Protein AF-A0A350AE96-F1 (afdb_monomer_lite)

pLDDT: mean 76.05, std 10.91, range [45.16, 89.12]

Secondary structure (DSSP, 8-state):
-EE-TTSEEEE--TTTTTSPTT-EEESSSS-EEEEEEEETTEEEEEES--THHHHHHHHHHTT------

Sequence (69 aa):
LEPRAGGVWAALLKPLKKVRDGEEIRFTERLSARLVAKEEGQGILHFSLVGEDLDAELEVAGQMPLPPY

Foldseek 3Di:
DADDPPQKDWAQDVVPVVADQQDWDDLDPQWIWGFPAADPNTTITHIPDDDPVCVVVCVVSVPDDDDDD

Structure (mmCIF, N/CA/C/O backbone):
data_AF-A0A350AE96-F1
#
_entry.id   AF-A0A350AE96-F1
#
loop_
_atom_site.group_PDB
_atom_site.id
_atom_site.type_symbol
_atom_site.label_atom_id
_atom_site.label_alt_id
_atom_site.label_comp_id
_atom_site.label_asym_id
_atom_site.label_entity_id
_atom_site.label_seq_id
_atom_site.pdbx_PDB_ins_code
_atom_site.Cartn_x
_atom_site.Cartn_y
_atom_site.Cartn_z
_atom_site.occupancy
_atom_site.B_iso_or_equiv
_atom_site.auth_seq_id
_atom_site.auth_comp_id
_atom_site.auth_asym_id
_atom_site.auth_atom_id
_atom_site.pdbx_PDB_model_num
ATOM 1 N N . LEU A 1 1 ? 6.282 -3.907 0.908 1.00 67.50 1 LEU A N 1
ATOM 2 C CA . LEU A 1 1 ? 4.965 -4.374 0.432 1.00 67.50 1 LEU A CA 1
ATOM 3 C C . LEU A 1 1 ? 5.015 -5.885 0.484 1.00 67.50 1 LEU A C 1
ATOM 5 O O . LEU A 1 1 ? 5.983 -6.436 -0.020 1.00 67.50 1 LEU A O 1
ATOM 9 N N . GLU A 1 2 ? 4.069 -6.525 1.163 1.00 66.69 2 GLU A N 1
ATOM 10 C CA . GLU A 1 2 ? 4.061 -7.988 1.299 1.00 66.69 2 GLU A CA 1
ATOM 11 C C . GLU A 1 2 ? 2.880 -8.564 0.504 1.00 66.69 2 GLU A C 1
ATOM 13 O O . GLU A 1 2 ? 1.732 -8.189 0.790 1.00 66.69 2 GLU A O 1
ATOM 18 N N . PRO A 1 3 ? 3.128 -9.427 -0.501 1.00 71.56 3 PRO A N 1
ATOM 19 C CA . PRO A 1 3 ? 2.060 -10.083 -1.242 1.00 71.56 3 PRO A CA 1
ATOM 20 C C . PRO A 1 3 ? 1.351 -11.088 -0.332 1.00 71.56 3 PRO A C 1
ATOM 22 O O . PRO A 1 3 ? 1.988 -11.886 0.356 1.00 71.56 3 PRO A O 1
ATOM 25 N N . ARG A 1 4 ? 0.018 -11.063 -0.326 1.00 74.81 4 ARG A N 1
ATOM 26 C CA . ARG A 1 4 ? -0.817 -12.031 0.394 1.00 74.81 4 ARG A CA 1
ATOM 27 C C . ARG A 1 4 ? -1.519 -12.974 -0.582 1.00 74.81 4 ARG A C 1
ATOM 29 O O . ARG A 1 4 ? -1.683 -12.688 -1.769 1.00 74.81 4 ARG A O 1
ATOM 36 N N . ALA A 1 5 ? -1.942 -14.126 -0.063 1.00 69.06 5 ALA A N 1
ATOM 37 C CA . ALA A 1 5 ? -2.713 -15.101 -0.825 1.00 69.06 5 ALA A CA 1
ATOM 38 C C . ALA A 1 5 ? -4.006 -14.457 -1.362 1.00 69.06 5 ALA A C 1
ATOM 40 O O . ALA A 1 5 ? -4.734 -13.812 -0.611 1.00 6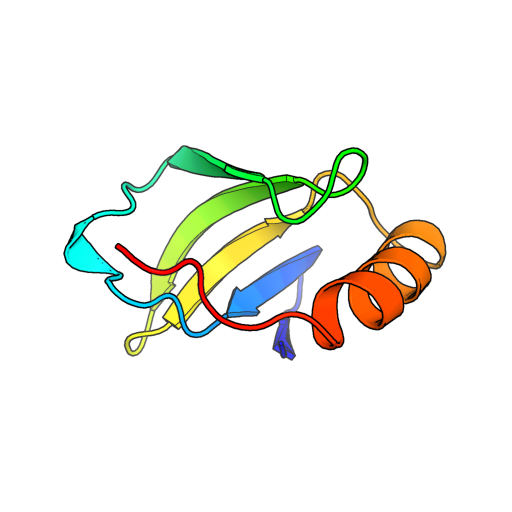9.06 5 ALA A O 1
ATOM 41 N N . GLY A 1 6 ? -4.280 -14.624 -2.659 1.00 67.81 6 GLY A N 1
ATOM 42 C CA . GLY A 1 6 ? -5.469 -14.057 -3.311 1.00 67.81 6 GLY A CA 1
ATOM 43 C C . GLY A 1 6 ? -5.252 -12.746 -4.076 1.00 67.81 6 GLY A C 1
ATOM 44 O O . GLY A 1 6 ? -6.231 -12.092 -4.412 1.00 67.81 6 GLY A O 1
ATOM 45 N N . GLY A 1 7 ? -4.004 -12.354 -4.365 1.00 73.00 7 GLY A N 1
ATOM 46 C CA . GLY A 1 7 ? -3.713 -11.201 -5.236 1.00 73.00 7 GLY A CA 1
ATOM 47 C C . GLY A 1 7 ? -3.838 -9.836 -4.551 1.00 73.00 7 GLY A C 1
ATOM 48 O O . GLY A 1 7 ? -3.838 -8.802 -5.214 1.00 73.00 7 GLY A O 1
ATOM 49 N N . VAL A 1 8 ? -3.928 -9.822 -3.221 1.00 81.25 8 VAL A N 1
ATOM 50 C CA . VAL A 1 8 ? -3.959 -8.603 -2.406 1.00 81.25 8 VAL A CA 1
ATOM 51 C C . VAL A 1 8 ? -2.621 -8.382 -1.714 1.00 81.25 8 VAL A C 1
ATOM 53 O O . VAL A 1 8 ? -1.856 -9.316 -1.489 1.00 81.25 8 VAL A O 1
ATOM 56 N N . TRP A 1 9 ? -2.337 -7.135 -1.363 1.00 84.12 9 TRP A N 1
ATOM 57 C CA . TRP A 1 9 ? -1.045 -6.714 -0.837 1.00 84.12 9 TRP A CA 1
ATOM 58 C C . TRP A 1 9 ? -1.202 -5.912 0.443 1.00 84.12 9 TRP A C 1
ATOM 60 O O . TRP A 1 9 ? -2.029 -5.005 0.526 1.00 84.12 9 TRP A O 1
ATOM 70 N N . ALA A 1 10 ? -0.375 -6.221 1.439 1.00 83.44 10 ALA A N 1
ATOM 71 C CA . ALA A 1 10 ? -0.337 -5.472 2.686 1.00 83.44 10 ALA A CA 1
ATOM 72 C C . ALA A 1 10 ? 0.691 -4.334 2.598 1.00 83.44 10 ALA A C 1
ATOM 74 O O . ALA A 1 10 ? 1.875 -4.548 2.302 1.00 83.44 10 ALA A O 1
ATOM 75 N N . ALA A 1 11 ? 0.228 -3.113 2.871 1.00 80.44 11 ALA A N 1
ATOM 76 C CA . ALA A 1 11 ? 1.037 -1.902 2.839 1.00 80.44 11 ALA A CA 1
ATOM 77 C C . ALA A 1 11 ? 0.833 -1.048 4.090 1.00 80.44 11 ALA A C 1
ATOM 79 O O . ALA A 1 11 ? -0.289 -0.814 4.539 1.00 80.44 11 ALA A O 1
ATOM 80 N N . LEU A 1 12 ? 1.919 -0.495 4.624 1.00 76.81 12 LEU A N 1
ATOM 81 C CA . LEU A 1 12 ? 1.839 0.533 5.658 1.00 76.81 12 LEU A CA 1
ATOM 82 C C . LEU A 1 12 ? 1.468 1.876 5.021 1.00 76.81 12 LEU A C 1
ATOM 84 O O . LEU A 1 12 ? 2.315 2.567 4.464 1.00 76.81 12 LEU A O 1
ATOM 88 N N . LEU A 1 13 ? 0.199 2.261 5.132 1.00 73.44 13 LEU A N 1
ATOM 89 C CA . LEU A 1 13 ? -0.292 3.565 4.687 1.00 73.44 13 LEU A CA 1
ATOM 90 C C . LEU A 1 13 ? -0.271 4.554 5.852 1.00 73.44 13 LEU A C 1
ATOM 92 O O . LEU A 1 13 ? -0.836 4.300 6.917 1.00 73.44 13 LEU A O 1
ATOM 96 N N . LYS A 1 14 ? 0.344 5.722 5.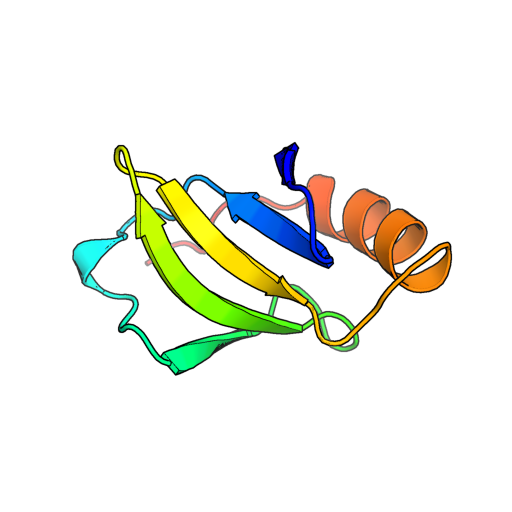658 1.00 69.31 14 LYS A N 1
ATOM 97 C CA . LYS A 1 14 ? 0.309 6.819 6.633 1.00 69.31 14 LYS A CA 1
ATOM 98 C C . LYS A 1 14 ? -0.085 8.128 5.941 1.00 69.31 14 LYS A C 1
ATOM 100 O O . LYS A 1 14 ? 0.597 8.511 4.999 1.00 69.31 14 LYS A O 1
ATOM 105 N N . PRO A 1 15 ? -1.127 8.836 6.423 1.00 72.38 15 PRO A N 1
ATOM 106 C CA . PRO A 1 15 ? -2.032 8.463 7.517 1.00 72.38 15 PRO A CA 1
ATOM 107 C C . PRO A 1 15 ? -3.140 7.492 7.064 1.00 72.38 15 PRO A C 1
ATOM 109 O O . PRO A 1 15 ? -4.058 7.877 6.342 1.00 72.38 15 PRO A O 1
ATOM 112 N N . LEU A 1 16 ? -3.147 6.268 7.609 1.00 69.12 16 LEU A N 1
ATOM 113 C CA . LEU A 1 16 ? -4.213 5.265 7.414 1.00 69.12 16 LEU A CA 1
ATOM 114 C C . LEU A 1 16 ? -5.622 5.787 7.774 1.00 69.12 16 LEU A C 1
ATOM 116 O O . LEU A 1 16 ? -6.635 5.260 7.317 1.00 69.12 16 LEU A O 1
ATOM 120 N N . LYS A 1 17 ? -5.692 6.833 8.611 1.00 69.69 17 LYS A N 1
ATOM 121 C CA . LYS A 1 17 ? -6.938 7.519 8.981 1.00 69.69 17 LYS A CA 1
ATOM 122 C C . LYS A 1 17 ? -7.547 8.345 7.843 1.00 69.69 17 LYS A C 1
ATOM 124 O O . LYS A 1 17 ? -8.754 8.550 7.869 1.00 69.69 17 LYS A O 1
ATOM 129 N N . LYS A 1 18 ? -6.750 8.837 6.885 1.00 75.06 18 LYS A N 1
ATOM 130 C CA . LYS A 1 18 ? -7.276 9.622 5.753 1.00 75.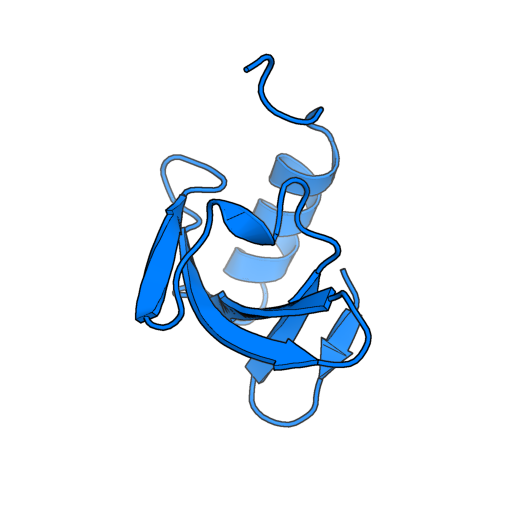06 18 LYS A CA 1
ATOM 131 C C . LYS A 1 18 ? -7.841 8.738 4.648 1.00 75.06 18 LYS A C 1
ATOM 133 O O . LYS A 1 18 ? -8.801 9.134 4.006 1.00 75.06 18 LYS A O 1
ATOM 138 N N . VAL A 1 19 ? -7.253 7.563 4.446 1.00 77.00 19 VAL A N 1
ATOM 139 C CA . VAL A 1 19 ? -7.659 6.641 3.381 1.00 77.00 19 VAL A CA 1
ATOM 140 C C . VAL A 1 19 ? -8.894 5.874 3.829 1.00 77.00 19 VAL A C 1
ATOM 142 O O . VAL A 1 19 ? -8.881 5.296 4.916 1.00 77.00 19 VAL A O 1
ATOM 145 N N . ARG A 1 20 ? -9.960 5.853 3.034 1.00 80.25 20 ARG A N 1
ATOM 146 C CA . ARG A 1 20 ? -11.172 5.077 3.338 1.00 80.25 20 ARG A CA 1
ATOM 147 C C . ARG A 1 20 ? -11.114 3.693 2.702 1.00 80.25 20 ARG A C 1
ATOM 149 O O . ARG A 1 20 ? -10.409 3.478 1.722 1.00 80.25 20 ARG A O 1
ATOM 156 N N . ASP A 1 21 ? -11.819 2.735 3.290 1.00 83.31 21 ASP A N 1
ATOM 157 C CA . ASP A 1 21 ? -12.113 1.477 2.606 1.00 83.31 21 ASP A CA 1
ATOM 158 C C . ASP A 1 21 ? -12.873 1.757 1.301 1.00 83.31 21 ASP A C 1
ATOM 160 O O . ASP A 1 21 ? -13.695 2.668 1.208 1.00 83.31 21 ASP A O 1
ATOM 164 N N . GLY A 1 22 ? -12.514 1.025 0.253 1.00 83.75 22 GLY A N 1
ATOM 165 C CA . GLY A 1 22 ? -13.002 1.230 -1.102 1.00 83.75 22 GLY A CA 1
ATOM 166 C C . GLY A 1 22 ? -12.330 2.367 -1.878 1.00 83.75 22 GLY A C 1
ATOM 167 O O . GLY A 1 22 ? -12.637 2.489 -3.063 1.00 83.75 22 GLY A O 1
ATOM 168 N N . GLU A 1 23 ? -11.430 3.145 -1.269 1.00 85.19 23 GLU A N 1
ATOM 169 C CA . GLU A 1 23 ? -10.696 4.237 -1.924 1.00 85.19 23 GLU A CA 1
ATOM 170 C C . GLU A 1 23 ? -9.653 3.696 -2.910 1.00 85.19 23 GLU A C 1
ATOM 172 O O . GLU A 1 23 ? -8.948 2.727 -2.613 1.00 85.19 23 GLU A O 1
ATOM 177 N N . GLU A 1 24 ? -9.524 4.339 -4.069 1.00 86.00 24 GLU A N 1
ATOM 178 C CA . GLU A 1 24 ? -8.448 4.058 -5.015 1.00 86.00 24 GLU A CA 1
ATOM 179 C C . GLU A 1 24 ? -7.220 4.921 -4.702 1.00 86.00 24 GLU A C 1
ATOM 181 O O . GLU A 1 24 ? -7.275 6.150 -4.672 1.00 86.00 24 GLU A O 1
ATOM 186 N N . ILE A 1 25 ? -6.091 4.258 -4.480 1.00 79.94 25 ILE A N 1
ATOM 187 C CA . ILE A 1 25 ? -4.789 4.856 -4.220 1.00 79.94 25 ILE A CA 1
ATOM 188 C C . ILE A 1 25 ? -3.960 4.728 -5.486 1.00 79.94 25 ILE A C 1
ATOM 190 O O . ILE A 1 25 ? -3.600 3.630 -5.911 1.00 79.94 25 ILE A O 1
ATOM 194 N N . ARG A 1 26 ? -3.644 5.865 -6.093 1.00 81.31 26 ARG A N 1
ATOM 195 C CA . ARG A 1 26 ? -2.761 5.928 -7.253 1.00 81.31 26 ARG A CA 1
ATOM 196 C C . ARG A 1 26 ? -1.310 5.987 -6.778 1.00 81.31 26 ARG A C 1
ATOM 198 O O . ARG A 1 26 ? -0.940 6.930 -6.084 1.00 81.31 26 ARG A O 1
ATOM 205 N N . PHE A 1 27 ? -0.518 4.982 -7.141 1.00 75.94 27 PHE A N 1
ATOM 206 C CA . PHE A 1 27 ? 0.920 4.930 -6.865 1.00 75.94 27 PHE A CA 1
ATOM 207 C C . PHE A 1 27 ? 1.709 5.605 -7.989 1.00 75.94 27 PHE A C 1
ATOM 209 O O . PHE A 1 27 ? 2.584 6.421 -7.718 1.00 75.94 27 PHE A O 1
ATOM 216 N N . THR A 1 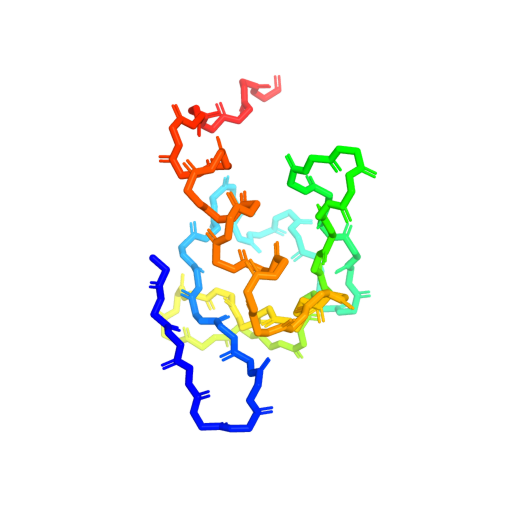28 ? 1.356 5.313 -9.243 1.00 75.25 28 THR A N 1
ATOM 217 C CA . THR A 1 28 ? 1.940 5.911 -10.456 1.00 75.25 28 THR A CA 1
ATOM 218 C C . THR A 1 28 ? 0.830 6.197 -11.477 1.00 75.25 28 THR A C 1
ATOM 220 O O . THR A 1 28 ? -0.352 5.960 -11.219 1.00 75.25 28 THR A O 1
ATOM 223 N N . GLU A 1 29 ? 1.168 6.703 -12.667 1.00 80.50 29 GLU A N 1
ATOM 224 C CA . GLU A 1 29 ? 0.179 6.855 -13.746 1.00 80.50 29 GLU A CA 1
ATOM 225 C C . GLU A 1 29 ? -0.441 5.520 -14.185 1.00 80.50 29 GLU A C 1
ATOM 227 O O . GLU A 1 29 ? -1.601 5.503 -14.605 1.00 80.50 29 GLU A O 1
ATOM 232 N N . ARG A 1 30 ? 0.300 4.412 -14.050 1.00 81.19 30 ARG A N 1
ATOM 233 C CA . ARG A 1 30 ? -0.116 3.072 -14.492 1.00 81.19 30 ARG A CA 1
ATOM 234 C C . ARG A 1 30 ? -0.536 2.162 -13.342 1.00 81.19 30 ARG A C 1
ATOM 236 O O . ARG A 1 30 ? -1.394 1.305 -13.531 1.00 81.19 30 ARG A O 1
ATOM 243 N N . LEU A 1 31 ? 0.017 2.374 -12.151 1.00 81.62 31 LEU A N 1
ATOM 244 C CA . LEU A 1 31 ? -0.241 1.568 -10.970 1.00 81.62 31 LEU A CA 1
ATOM 245 C C . LEU A 1 31 ? -1.213 2.275 -10.023 1.00 81.62 31 LEU A C 1
ATOM 247 O O . LEU A 1 31 ? -0.880 3.260 -9.359 1.00 81.62 31 LEU A O 1
ATOM 251 N N . SER A 1 32 ? -2.416 1.720 -9.907 1.00 85.69 32 SER A N 1
ATOM 252 C CA . SER A 1 32 ? -3.382 2.057 -8.862 1.00 85.69 32 SER A CA 1
ATOM 253 C C . SER A 1 32 ? -3.744 0.817 -8.048 1.00 85.69 32 SER A C 1
ATOM 255 O O . SER A 1 32 ? -3.673 -0.314 -8.539 1.00 85.69 32 SER A O 1
ATOM 257 N N . ALA A 1 33 ? -4.122 1.022 -6.789 1.00 86.06 33 ALA A N 1
ATOM 258 C CA . ALA A 1 33 ? -4.627 -0.035 -5.929 1.00 86.06 33 ALA A CA 1
ATOM 259 C C . ALA A 1 33 ? -5.808 0.444 -5.099 1.00 86.06 33 ALA A C 1
ATOM 261 O O . ALA A 1 33 ? -5.796 1.544 -4.554 1.00 86.06 33 ALA A O 1
ATOM 262 N N . ARG A 1 34 ? -6.811 -0.410 -4.942 1.00 89.12 34 ARG A N 1
ATOM 263 C CA . ARG A 1 34 ? -7.984 -0.119 -4.127 1.00 89.12 34 ARG A CA 1
ATOM 264 C C . ARG A 1 34 ? -7.801 -0.644 -2.713 1.00 89.12 34 ARG A C 1
ATOM 266 O O . ARG A 1 34 ? -7.459 -1.811 -2.538 1.00 89.12 34 ARG A O 1
ATOM 273 N N . LEU A 1 35 ? -8.064 0.182 -1.703 1.00 88.44 35 LEU A N 1
ATOM 274 C CA . LEU A 1 35 ? -8.070 -0.276 -0.318 1.00 88.44 35 LEU A CA 1
ATOM 275 C C . LEU A 1 35 ? -9.284 -1.175 -0.089 1.00 88.44 35 LEU A C 1
ATOM 277 O O . LEU A 1 35 ? -10.416 -0.705 -0.101 1.00 88.44 35 LEU A O 1
ATOM 281 N N . VAL A 1 36 ? -9.054 -2.465 0.129 1.00 88.81 36 VAL A N 1
ATOM 282 C CA . VAL A 1 36 ? -10.125 -3.435 0.400 1.00 88.81 36 VAL A CA 1
ATOM 283 C C . VAL A 1 36 ? -10.346 -3.632 1.894 1.00 88.81 36 VAL A C 1
ATOM 285 O O . VAL A 1 36 ? -11.480 -3.824 2.320 1.00 88.81 36 VAL A O 1
ATOM 288 N N . ALA A 1 37 ? -9.288 -3.539 2.700 1.00 87.44 37 ALA A N 1
ATOM 289 C CA . ALA A 1 37 ? -9.381 -3.679 4.147 1.00 87.44 37 ALA A CA 1
ATOM 290 C C . ALA A 1 37 ? -8.234 -2.955 4.855 1.00 87.44 37 ALA A C 1
ATOM 292 O O . ALA A 1 37 ? -7.281 -2.491 4.233 1.00 87.44 37 ALA A O 1
ATOM 293 N N . LYS A 1 38 ? -8.324 -2.855 6.179 1.00 86.56 38 LYS A N 1
ATOM 294 C CA . LYS A 1 38 ? -7.237 -2.397 7.046 1.00 86.56 38 LYS A CA 1
ATOM 295 C C . LYS A 1 38 ? -7.052 -3.443 8.130 1.00 86.56 38 LYS A C 1
ATOM 297 O O . LYS A 1 38 ? -7.976 -3.670 8.904 1.00 86.56 38 LYS A O 1
ATOM 302 N N . GLU A 1 39 ? -5.881 -4.054 8.193 1.00 84.56 39 GLU A N 1
ATOM 303 C CA . GLU A 1 39 ? -5.563 -5.120 9.140 1.00 84.56 39 GLU A CA 1
ATOM 304 C C . GLU A 1 39 ? -4.236 -4.817 9.825 1.00 84.56 39 GLU A C 1
ATOM 306 O O . GLU A 1 39 ? -3.293 -4.377 9.177 1.00 84.56 39 GLU A O 1
ATOM 311 N N . GLU A 1 40 ? -4.167 -5.004 11.145 1.00 80.88 40 GLU A N 1
ATOM 312 C CA . GLU A 1 40 ? -2.917 -4.876 11.920 1.00 80.88 40 GLU A CA 1
ATOM 313 C C . GLU A 1 40 ? -2.175 -3.529 11.736 1.00 80.88 40 GLU A C 1
ATOM 315 O O . GLU A 1 40 ? -0.957 -3.434 11.859 1.00 80.88 40 GLU A O 1
ATOM 320 N N . GLY A 1 41 ? -2.904 -2.448 11.429 1.00 79.56 41 GLY A N 1
ATOM 321 C CA . GLY A 1 41 ? -2.308 -1.134 11.140 1.00 79.56 41 GLY A CA 1
ATOM 322 C C . GLY A 1 41 ? -1.713 -0.995 9.731 1.00 79.56 41 GLY A C 1
ATOM 323 O O . GLY A 1 41 ? -1.142 0.048 9.405 1.00 79.56 41 GLY A O 1
ATOM 324 N N . GLN A 1 42 ? -1.887 -2.005 8.885 1.00 83.38 42 GLN A N 1
ATOM 325 C CA . GLN A 1 42 ? -1.607 -1.999 7.456 1.00 83.38 42 GLN A CA 1
ATOM 326 C C . GLN A 1 42 ? -2.922 -1.863 6.674 1.00 83.38 42 GLN A C 1
ATOM 328 O O . GLN A 1 42 ? -3.992 -2.250 7.138 1.00 83.38 42 GLN A O 1
ATOM 333 N N . GLY A 1 43 ? -2.869 -1.280 5.481 1.00 87.25 43 GLY A N 1
ATOM 334 C CA . GLY A 1 43 ? -3.969 -1.355 4.528 1.00 87.25 43 GLY A CA 1
ATOM 335 C C . GLY A 1 43 ? -3.751 -2.512 3.568 1.00 87.25 43 GLY A C 1
ATOM 336 O O . GLY A 1 43 ? -2.659 -2.675 3.025 1.00 87.25 43 GLY A O 1
ATOM 337 N N . ILE A 1 44 ? -4.801 -3.298 3.372 1.00 88.56 44 ILE A N 1
ATOM 338 C CA . ILE A 1 44 ? -4.879 -4.340 2.362 1.00 88.56 44 ILE A CA 1
ATOM 339 C C . ILE A 1 44 ? -5.343 -3.684 1.070 1.00 88.56 44 ILE A C 1
ATOM 341 O O . ILE A 1 44 ? -6.446 -3.137 0.991 1.00 88.56 44 ILE A O 1
ATOM 345 N N . LEU A 1 45 ? -4.476 -3.721 0.072 1.00 86.94 45 LEU A N 1
ATOM 346 C CA . LEU A 1 45 ? -4.657 -3.099 -1.224 1.00 86.94 45 LEU A CA 1
ATOM 347 C C . LEU A 1 45 ? -4.816 -4.171 -2.293 1.00 86.94 45 LEU A C 1
ATOM 349 O O . LEU A 1 45 ? -4.071 -5.147 -2.329 1.00 86.94 45 LEU A O 1
ATOM 353 N N . HIS A 1 46 ? -5.770 -3.962 -3.185 1.00 88.19 46 HIS A N 1
ATOM 354 C CA . HIS A 1 46 ? -5.939 -4.761 -4.385 1.00 88.19 46 HIS A CA 1
ATOM 355 C C . HIS A 1 46 ? -5.436 -3.953 -5.577 1.00 88.19 46 HIS A C 1
ATOM 357 O O . HIS A 1 46 ? -6.050 -2.949 -5.944 1.00 88.19 46 HIS A O 1
ATOM 363 N N . PHE A 1 47 ? -4.312 -4.363 -6.156 1.00 84.56 47 PHE A N 1
ATOM 364 C CA . PHE A 1 47 ? -3.744 -3.690 -7.320 1.00 84.56 47 PHE A CA 1
ATOM 365 C C . PHE A 1 47 ? -4.573 -3.958 -8.578 1.00 84.56 47 PHE A C 1
ATOM 367 O O . PHE A 1 47 ? -5.182 -5.017 -8.728 1.00 84.56 47 PHE A O 1
ATOM 374 N N . SER A 1 48 ? -4.605 -2.975 -9.475 1.00 83.31 48 SER A N 1
ATOM 375 C CA . SER A 1 48 ? -5.217 -3.118 -10.802 1.00 83.31 48 SER A CA 1
ATOM 376 C C . SER A 1 48 ? -4.344 -3.947 -11.753 1.00 83.31 48 SER A C 1
ATOM 378 O O . SER A 1 48 ? -4.855 -4.527 -12.707 1.00 83.31 48 SER A O 1
ATOM 380 N N . LEU A 1 49 ? -3.034 -4.003 -11.486 1.00 82.69 49 LEU A N 1
ATOM 381 C CA . LEU A 1 49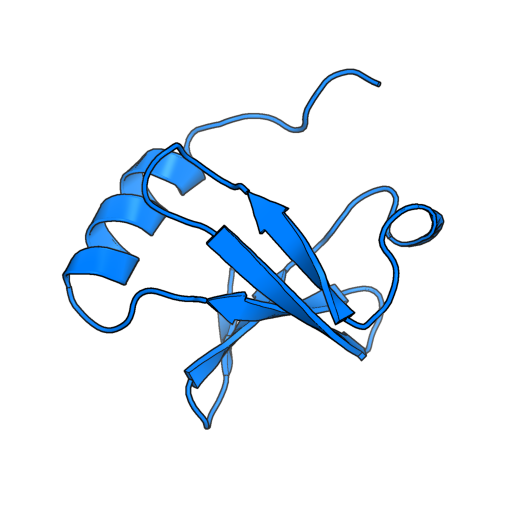 ? -2.044 -4.779 -12.233 1.00 82.69 49 LEU A CA 1
ATOM 382 C C . LEU A 1 49 ? -1.673 -6.054 -11.466 1.00 82.69 49 LEU A C 1
ATOM 384 O O . LEU A 1 49 ? -1.730 -6.081 -10.236 1.00 82.69 49 LEU A O 1
ATOM 388 N N . VAL A 1 50 ? -1.279 -7.100 -12.194 1.00 77.62 50 VAL A N 1
ATOM 389 C CA . VAL A 1 50 ? -0.856 -8.404 -11.656 1.00 77.62 50 VAL A CA 1
ATOM 390 C C . VAL A 1 50 ? 0.332 -8.949 -12.452 1.00 77.62 50 VAL A C 1
ATOM 392 O O . VAL A 1 50 ? 0.490 -8.618 -13.624 1.00 77.62 50 VAL A O 1
ATOM 395 N N . GLY A 1 51 ? 1.137 -9.820 -11.836 1.00 78.44 51 GLY A N 1
ATOM 396 C CA . GLY A 1 51 ? 2.276 -10.465 -12.498 1.00 78.44 51 GLY A CA 1
ATOM 397 C C . GLY A 1 51 ? 3.436 -9.503 -12.764 1.00 78.44 51 GLY A C 1
ATOM 398 O O . GLY A 1 51 ? 3.697 -8.615 -11.961 1.00 78.44 51 GLY A O 1
ATOM 399 N N . GLU A 1 52 ? 4.115 -9.672 -13.899 1.00 78.31 52 GLU A N 1
ATOM 400 C CA . GLU A 1 52 ? 5.337 -8.923 -14.236 1.00 78.31 52 GLU A CA 1
ATOM 401 C C . GLU A 1 52 ? 5.123 -7.406 -14.364 1.00 78.31 52 GLU A C 1
ATOM 403 O O . GLU A 1 52 ? 5.988 -6.644 -13.942 1.00 78.31 52 GLU A O 1
ATOM 408 N N . ASP A 1 53 ? 3.970 -6.947 -14.866 1.00 80.81 53 ASP A N 1
ATOM 409 C CA . ASP A 1 53 ? 3.636 -5.512 -14.904 1.00 80.81 53 ASP A CA 1
ATOM 410 C C . ASP A 1 53 ? 3.521 -4.914 -13.496 1.00 80.81 53 ASP A C 1
ATOM 412 O O . ASP A 1 53 ? 3.902 -3.765 -13.270 1.00 80.81 53 ASP A O 1
ATOM 416 N N . LEU A 1 54 ? 3.001 -5.693 -12.539 1.00 77.94 54 LEU A N 1
ATOM 417 C CA . LEU A 1 54 ? 2.925 -5.265 -11.149 1.00 77.94 54 LEU A CA 1
ATOM 418 C C . LEU A 1 54 ? 4.315 -5.228 -10.523 1.00 77.94 54 LEU A C 1
ATOM 420 O O . LEU A 1 54 ? 4.642 -4.224 -9.907 1.00 77.94 54 LEU A O 1
ATOM 424 N N . ASP A 1 55 ? 5.118 -6.284 -10.670 1.00 76.88 55 ASP A N 1
ATOM 425 C CA . ASP A 1 55 ? 6.484 -6.329 -10.136 1.00 76.88 55 ASP A CA 1
ATOM 426 C C . ASP A 1 55 ? 7.342 -5.183 -10.694 1.00 76.88 55 ASP A C 1
ATOM 428 O O . ASP A 1 55 ? 7.955 -4.450 -9.920 1.00 76.88 55 ASP A O 1
ATOM 432 N N . ALA A 1 56 ? 7.295 -4.937 -12.007 1.00 81.50 56 ALA A N 1
ATOM 433 C CA . ALA A 1 56 ? 8.022 -3.837 -12.637 1.00 81.50 56 ALA A CA 1
ATOM 434 C C . ALA A 1 56 ? 7.567 -2.463 -12.114 1.00 81.50 56 ALA A C 1
ATOM 436 O O . ALA A 1 56 ? 8.395 -1.633 -11.733 1.00 81.50 56 ALA A O 1
ATOM 437 N N . GLU A 1 57 ? 6.255 -2.212 -12.039 1.00 80.62 57 GLU A N 1
ATOM 438 C CA . GLU A 1 57 ? 5.742 -0.952 -11.490 1.00 80.62 57 GLU A CA 1
ATOM 439 C C . GLU A 1 57 ? 5.966 -0.838 -9.977 1.00 80.62 57 GLU A C 1
ATOM 441 O O . GLU A 1 57 ? 6.108 0.271 -9.4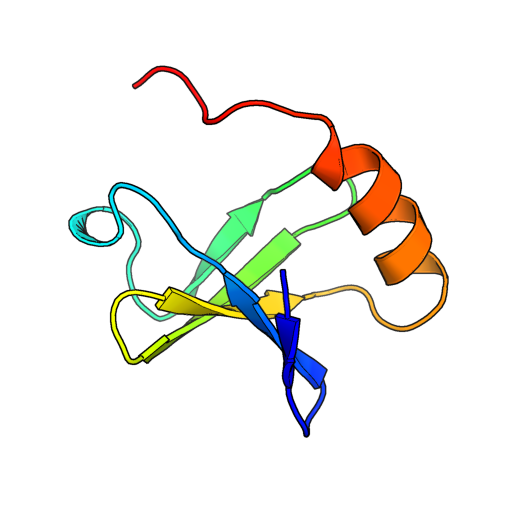69 1.00 80.62 57 GLU A O 1
ATOM 446 N N . LEU A 1 58 ? 6.020 -1.949 -9.241 1.00 74.38 58 LEU A N 1
ATOM 447 C CA . LEU A 1 58 ? 6.348 -1.975 -7.817 1.00 74.38 58 LEU A CA 1
ATOM 448 C C . LEU A 1 58 ? 7.816 -1.656 -7.568 1.00 74.38 58 LEU A C 1
ATOM 450 O O . LEU A 1 58 ? 8.105 -0.980 -6.585 1.00 74.38 58 LEU A O 1
ATOM 454 N N . GLU A 1 59 ? 8.732 -2.096 -8.426 1.00 74.81 59 GLU A N 1
ATOM 455 C CA . GLU A 1 59 ? 10.133 -1.673 -8.365 1.00 74.81 59 GLU A CA 1
ATOM 456 C C . GLU A 1 59 ? 10.261 -0.170 -8.647 1.00 74.81 59 GLU A C 1
ATOM 458 O O . GLU A 1 59 ? 10.952 0.544 -7.914 1.00 74.81 59 GLU A O 1
ATOM 463 N N . VAL A 1 60 ? 9.521 0.339 -9.640 1.00 73.00 60 VAL A N 1
ATOM 464 C CA . VAL A 1 60 ? 9.469 1.774 -9.974 1.00 73.00 60 VAL A CA 1
ATOM 465 C C . VAL A 1 60 ? 8.849 2.595 -8.833 1.00 73.00 60 VAL A C 1
ATOM 467 O O . VAL A 1 60 ? 9.394 3.627 -8.433 1.00 73.00 60 VAL A O 1
ATOM 470 N N . ALA A 1 61 ? 7.729 2.139 -8.266 1.00 66.62 61 ALA A N 1
ATOM 471 C CA . ALA A 1 61 ? 7.027 2.800 -7.165 1.00 66.62 61 ALA A CA 1
ATOM 472 C C . ALA A 1 61 ? 7.750 2.634 -5.818 1.00 66.62 61 ALA A C 1
ATOM 474 O O . ALA A 1 61 ? 7.678 3.514 -4.959 1.00 66.62 61 ALA A O 1
ATOM 475 N N . GLY A 1 62 ? 8.476 1.530 -5.633 1.00 58.41 62 GLY A N 1
ATOM 476 C CA . GLY A 1 62 ? 9.223 1.180 -4.426 1.00 58.41 62 GLY A CA 1
ATOM 477 C C . GLY A 1 62 ? 10.360 2.147 -4.099 1.00 58.41 62 GLY A C 1
ATOM 478 O O . GLY A 1 62 ? 10.862 2.137 -2.974 1.00 58.41 62 GLY A O 1
ATOM 479 N N . GLN A 1 63 ? 10.728 3.021 -5.042 1.00 50.56 63 GLN A N 1
ATOM 480 C CA . GLN A 1 63 ? 11.731 4.063 -4.846 1.00 50.56 63 GLN A CA 1
ATOM 481 C C . GLN A 1 63 ? 11.194 5.425 -4.390 1.00 50.56 63 GLN A C 1
ATOM 483 O O . GLN A 1 63 ? 12.024 6.296 -4.122 1.00 50.56 63 GLN A O 1
ATOM 488 N N . MET A 1 64 ? 9.878 5.662 -4.273 1.00 54.62 64 MET A N 1
ATOM 489 C CA . MET A 1 64 ? 9.397 7.030 -4.026 1.00 54.62 64 MET A CA 1
ATOM 490 C C . MET A 1 64 ? 8.812 7.312 -2.634 1.00 54.62 64 MET A C 1
ATOM 492 O O . MET A 1 64 ? 8.059 6.511 -2.077 1.00 54.62 64 MET A O 1
ATOM 496 N N . PRO A 1 65 ? 9.196 8.469 -2.046 1.00 49.81 65 PRO A N 1
ATOM 497 C CA . PRO A 1 65 ? 8.887 8.827 -0.675 1.00 49.81 65 PRO A CA 1
ATOM 498 C C . PRO A 1 65 ? 7.420 9.230 -0.531 1.00 49.81 65 PRO A C 1
ATOM 500 O O . PRO A 1 65 ? 6.782 9.715 -1.463 1.00 49.81 65 PRO A O 1
ATOM 503 N N . LEU A 1 66 ? 6.911 9.043 0.686 1.00 46.38 66 LEU A N 1
ATOM 504 C CA . LEU A 1 66 ? 5.581 9.465 1.119 1.00 46.38 66 LEU A CA 1
ATOM 505 C C . LEU A 1 66 ? 5.257 10.887 0.616 1.00 46.38 66 LEU A C 1
ATOM 507 O O . LEU A 1 66 ? 6.106 11.772 0.761 1.00 46.38 66 LEU A O 1
ATOM 511 N N . PRO A 1 67 ? 4.046 11.135 0.080 1.00 45.16 67 PRO A N 1
ATOM 512 C CA . PRO A 1 67 ? 3.661 12.474 -0.343 1.00 45.16 67 PRO A CA 1
ATOM 513 C C . PRO A 1 67 ? 3.747 13.439 0.854 1.00 45.16 67 PRO A C 1
ATOM 515 O O . PRO A 1 67 ? 3.224 13.113 1.929 1.00 45.16 67 PRO A O 1
ATOM 518 N N . PRO A 1 68 ? 4.409 14.607 0.721 1.00 49.22 68 PRO A N 1
ATOM 519 C CA . PRO A 1 68 ? 4.289 15.656 1.722 1.00 49.22 68 PRO A CA 1
ATOM 520 C C . PRO A 1 68 ? 2.826 16.129 1.740 1.00 49.22 68 PRO A C 1
ATOM 522 O O . PRO A 1 68 ? 2.205 16.265 0.688 1.00 49.22 68 PRO A O 1
ATOM 525 N N . TYR A 1 69 ? 2.279 16.260 2.950 1.00 53.78 69 TYR A N 1
ATOM 526 C CA . TYR A 1 69 ? 0.862 16.511 3.250 1.00 53.78 69 TYR A CA 1
ATOM 527 C C . TYR A 1 69 ? 0.232 17.691 2.512 1.00 53.78 69 TYR A C 1
ATOM 529 O O . TYR A 1 69 ? 0.921 18.724 2.366 1.00 53.78 69 TYR A O 1
#

Radius of gyration: 11.36 Å; chains: 1; bounding box: 25×32×27 Å